Protein AF-A0A1M5H3R7-F1 (afdb_monomer_lite)

Secondary structure (DSSP, 8-state):
-EEEEEEEEEEEEETTEEEPBSS-EEEEEEEEEEE-SSSEEEEEEEEEEEE-BSS--PPTT-EEEEEEEEE-SS-TT-EEEEEEEEEEE--TTSPEEEEEEE-TT-S-HHHHHHHHHHT-

Radius of gyration: 14.6 Å; chains: 1; bounding box: 36×23×41 Å

Structure (mmCIF, N/CA/C/O backbone):
data_AF-A0A1M5H3R7-F1
#
_entry.id   AF-A0A1M5H3R7-F1
#
loop_
_atom_site.group_PDB
_atom_site.id
_atom_site.type_symbol
_atom_site.label_atom_id
_atom_site.label_alt_id
_atom_site.label_comp_id
_atom_site.label_asym_id
_atom_site.label_entity_id
_atom_site.label_seq_id
_atom_site.pdbx_PDB_ins_code
_atom_site.Cartn_x
_atom_site.Cartn_y
_atom_site.Cartn_z
_atom_site.occupancy
_atom_site.B_iso_or_equiv
_atom_site.auth_seq_id
_atom_site.auth_comp_id
_atom_site.auth_asym_id
_atom_site.auth_atom_id
_atom_site.pdbx_PDB_model_num
ATOM 1 N N . MET A 1 1 ? 17.736 6.658 -8.660 1.00 82.88 1 MET A N 1
ATOM 2 C CA . MET A 1 1 ? 16.468 7.411 -8.763 1.00 82.88 1 MET A CA 1
ATOM 3 C C . MET A 1 1 ? 15.746 7.315 -7.432 1.00 82.88 1 MET A C 1
ATOM 5 O O . MET A 1 1 ? 15.752 6.239 -6.847 1.00 82.88 1 MET A O 1
ATOM 9 N N . LYS A 1 2 ? 15.177 8.421 -6.947 1.00 88.75 2 LYS A N 1
ATOM 10 C CA . LYS A 1 2 ? 14.340 8.466 -5.744 1.00 88.75 2 LYS A CA 1
ATOM 11 C C . LYS A 1 2 ? 13.125 9.335 -6.053 1.00 88.75 2 LYS A C 1
ATOM 13 O O . LYS A 1 2 ? 13.311 10.421 -6.594 1.00 88.75 2 LYS A O 1
ATOM 18 N N . GLN A 1 3 ? 11.927 8.838 -5.780 1.00 91.00 3 GLN A N 1
ATOM 19 C CA . GLN A 1 3 ? 10.668 9.505 -6.101 1.00 91.00 3 GLN A CA 1
ATOM 20 C C . GLN A 1 3 ? 9.692 9.367 -4.942 1.00 91.00 3 GLN A C 1
ATOM 22 O O . GLN A 1 3 ? 9.623 8.307 -4.322 1.00 91.00 3 GLN A O 1
ATOM 27 N N . GLN A 1 4 ? 8.938 10.428 -4.683 1.00 93.56 4 GLN A N 1
ATOM 28 C CA . GLN A 1 4 ? 7.864 10.444 -3.698 1.00 93.56 4 GLN A CA 1
ATOM 29 C C . GLN A 1 4 ? 6.552 10.690 -4.427 1.00 93.56 4 GLN A C 1
ATOM 31 O O . GLN A 1 4 ? 6.462 11.616 -5.231 1.00 93.56 4 GLN A O 1
ATOM 36 N N . ILE A 1 5 ? 5.563 9.846 -4.164 1.00 93.81 5 ILE A N 1
ATOM 37 C CA . ILE A 1 5 ? 4.227 9.953 -4.744 1.00 93.81 5 ILE A CA 1
ATOM 38 C C . ILE A 1 5 ? 3.176 9.684 -3.673 1.00 93.81 5 ILE A C 1
ATOM 40 O O . ILE A 1 5 ? 3.459 9.074 -2.639 1.00 93.81 5 ILE A O 1
ATOM 44 N N . THR A 1 6 ? 1.949 10.095 -3.957 1.00 94.56 6 THR A N 1
ATOM 45 C CA . THR A 1 6 ? 0.777 9.738 -3.165 1.00 94.56 6 THR A CA 1
ATOM 46 C C . THR A 1 6 ? -0.126 8.796 -3.952 1.00 94.56 6 THR A C 1
ATOM 48 O O . THR A 1 6 ? -0.167 8.800 -5.184 1.00 94.56 6 THR A O 1
ATOM 51 N N . ALA A 1 7 ? -0.839 7.950 -3.224 1.00 96.31 7 ALA A N 1
ATOM 52 C CA . ALA A 1 7 ? -1.938 7.145 -3.735 1.00 96.31 7 ALA A CA 1
ATOM 53 C C . ALA A 1 7 ? -3.066 7.145 -2.699 1.00 96.31 7 ALA A C 1
ATOM 55 O O . ALA A 1 7 ? -2.897 7.659 -1.596 1.00 96.31 7 ALA A O 1
ATOM 56 N N . ILE A 1 8 ? -4.211 6.570 -3.053 1.00 96.81 8 ILE A N 1
ATOM 57 C CA . ILE A 1 8 ? -5.377 6.479 -2.173 1.00 96.81 8 ILE A CA 1
ATOM 58 C C . ILE A 1 8 ? -5.599 5.023 -1.791 1.00 96.81 8 ILE A C 1
ATOM 60 O O . ILE A 1 8 ? -5.770 4.187 -2.674 1.00 96.81 8 ILE A O 1
ATOM 64 N N . ILE A 1 9 ? -5.648 4.726 -0.498 1.00 96.94 9 ILE A N 1
ATOM 65 C CA . ILE A 1 9 ? -6.089 3.444 0.047 1.00 96.94 9 ILE A CA 1
ATOM 66 C C . ILE A 1 9 ? -7.616 3.402 -0.029 1.00 96.94 9 ILE A C 1
ATOM 68 O O . ILE A 1 9 ? -8.307 4.195 0.611 1.00 96.94 9 ILE A O 1
ATOM 72 N N . GLU A 1 10 ? -8.151 2.464 -0.809 1.00 94.38 10 GLU A N 1
ATOM 73 C CA . GLU A 1 10 ? -9.599 2.218 -0.889 1.00 94.38 10 GLU A CA 1
ATOM 74 C C . GLU A 1 10 ? -10.038 1.075 0.023 1.00 94.38 10 GLU A C 1
ATOM 76 O O . GLU A 1 10 ? -11.195 1.012 0.436 1.00 94.38 10 GLU A O 1
ATOM 81 N N . LYS A 1 11 ? -9.127 0.143 0.310 1.00 95.06 11 LYS A N 1
ATOM 82 C CA . LYS A 1 11 ? -9.418 -1.028 1.128 1.00 95.06 11 LYS A CA 1
ATOM 83 C C . LYS A 1 11 ? -8.162 -1.501 1.838 1.00 95.06 11 LYS A C 1
ATOM 85 O O . LYS A 1 11 ? -7.078 -1.533 1.260 1.00 95.06 11 LYS A O 1
ATOM 90 N N . VAL A 1 12 ? -8.340 -1.933 3.080 1.00 95.00 12 VAL A N 1
ATOM 91 C CA . VAL A 1 12 ? -7.304 -2.579 3.881 1.00 95.00 12 VAL A CA 1
ATOM 92 C C . VAL A 1 12 ? -7.808 -3.939 4.354 1.00 95.00 12 VAL A C 1
ATOM 94 O O . VAL A 1 12 ? -8.965 -4.097 4.748 1.00 95.00 12 VAL A O 1
ATOM 97 N N . THR A 1 13 ? -6.950 -4.949 4.285 1.00 94.88 13 THR A N 1
ATOM 98 C CA . THR A 1 13 ? -7.194 -6.274 4.858 1.00 94.88 13 THR A CA 1
ATOM 99 C C . THR A 1 13 ? -6.040 -6.628 5.779 1.00 94.88 13 THR A C 1
ATOM 101 O O . THR A 1 13 ? -4.894 -6.617 5.346 1.00 94.88 13 THR A O 1
ATOM 104 N N . ILE A 1 14 ? -6.346 -6.940 7.036 1.00 92.31 14 ILE A N 1
ATOM 105 C CA . ILE A 1 14 ? -5.377 -7.297 8.076 1.00 92.31 14 ILE A CA 1
ATOM 106 C C . ILE A 1 14 ? -5.727 -8.693 8.578 1.00 92.31 14 ILE A C 1
ATOM 108 O O . ILE A 1 14 ? -6.868 -8.948 8.956 1.00 92.31 14 ILE A O 1
ATOM 112 N N . ASP A 1 15 ? -4.775 -9.624 8.513 1.00 92.88 15 ASP A N 1
ATOM 113 C CA . ASP A 1 15 ? -4.945 -11.024 8.931 1.00 92.88 15 ASP A CA 1
ATOM 114 C C . ASP A 1 15 ? -6.217 -11.679 8.367 1.00 92.88 15 ASP A C 1
ATOM 116 O O . ASP A 1 15 ? -6.952 -12.387 9.055 1.00 92.88 15 ASP A O 1
ATOM 120 N N . LYS A 1 16 ? -6.471 -11.442 7.072 1.00 90.94 16 LYS A N 1
ATOM 121 C CA . LYS A 1 16 ? -7.655 -11.906 6.314 1.00 90.94 16 LYS A CA 1
ATOM 122 C C . LYS A 1 16 ? -8.974 -11.216 6.680 1.00 90.94 16 LYS A C 1
ATOM 124 O O . LYS A 1 16 ? -9.999 -11.534 6.080 1.00 90.94 16 LYS A O 1
ATOM 129 N N . THR A 1 17 ? -8.957 -10.253 7.594 1.00 90.81 17 THR A N 1
ATOM 130 C CA . THR A 1 17 ? -10.119 -9.432 7.939 1.00 90.81 17 THR A CA 1
ATOM 131 C C . THR A 1 17 ? -10.052 -8.121 7.172 1.00 90.81 17 THR A C 1
ATOM 133 O O . THR A 1 17 ? -9.140 -7.320 7.363 1.00 90.81 17 THR A O 1
ATOM 136 N N . THR A 1 18 ? -11.004 -7.894 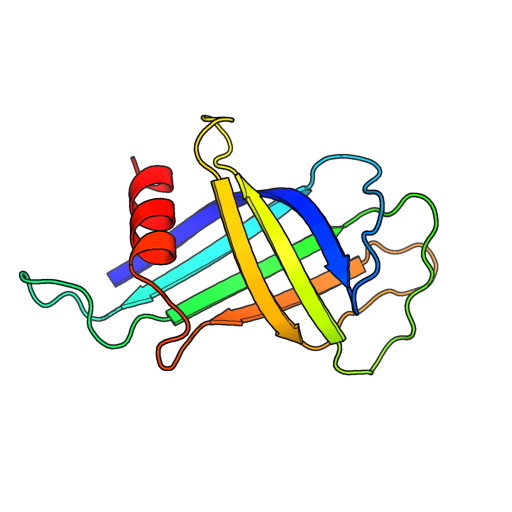6.271 1.00 92.50 18 THR A N 1
ATOM 137 C CA . THR A 1 18 ? -11.154 -6.583 5.630 1.00 92.50 18 THR A CA 1
ATOM 138 C C . THR A 1 18 ? -11.724 -5.600 6.645 1.00 92.50 18 THR A C 1
ATOM 140 O O . THR A 1 18 ? -12.778 -5.869 7.218 1.00 92.50 18 THR A O 1
ATOM 143 N N . LEU A 1 19 ? -11.041 -4.473 6.850 1.00 89.69 19 LEU A N 1
ATOM 144 C CA . LEU A 1 19 ? -11.535 -3.406 7.717 1.00 89.69 19 LEU A CA 1
ATOM 145 C C . LEU A 1 19 ? -12.230 -2.334 6.882 1.00 89.69 19 LEU A C 1
ATOM 147 O O . LEU A 1 19 ? -11.800 -2.005 5.775 1.00 89.69 19 LEU A O 1
ATOM 151 N N . GLU A 1 20 ? -13.311 -1.797 7.432 1.00 89.44 20 GLU A N 1
ATOM 152 C CA . GLU A 1 20 ? -14.056 -0.701 6.827 1.00 89.44 20 GLU A CA 1
ATOM 153 C C . GLU A 1 20 ? -13.415 0.637 7.211 1.00 89.44 20 GLU A C 1
ATOM 155 O O . GLU A 1 20 ? -13.260 0.956 8.396 1.00 89.44 20 GLU A O 1
ATOM 160 N N . LEU A 1 21 ? -13.021 1.399 6.191 1.00 90.25 21 LEU A N 1
ATOM 161 C CA . LEU A 1 21 ? -12.500 2.754 6.339 1.00 90.25 21 LEU A CA 1
ATOM 162 C C . LEU A 1 21 ? -13.670 3.732 6.460 1.00 90.25 21 LEU A C 1
ATOM 164 O O . LEU A 1 21 ? -14.653 3.601 5.733 1.00 90.25 21 LEU A O 1
ATOM 168 N N . VAL A 1 22 ? -13.551 4.732 7.336 1.00 91.25 22 VAL A N 1
ATOM 169 C CA . VAL A 1 22 ? -14.527 5.835 7.408 1.00 91.25 22 VAL A CA 1
ATOM 170 C C . VAL A 1 22 ? -14.543 6.615 6.093 1.00 91.25 22 VAL A C 1
ATOM 172 O O . VAL A 1 22 ? -15.603 6.960 5.575 1.00 91.25 22 VAL A O 1
ATOM 175 N N . GLU A 1 23 ? -13.359 6.852 5.538 1.00 91.38 23 GLU A N 1
ATOM 176 C CA . GLU A 1 23 ? -13.148 7.490 4.246 1.00 91.38 23 GLU A CA 1
ATOM 177 C C . GLU A 1 23 ? -11.880 6.930 3.580 1.00 91.38 23 GLU A C 1
ATOM 179 O O . GLU A 1 23 ? -11.023 6.368 4.270 1.00 91.38 23 GLU A O 1
ATOM 184 N N . PRO A 1 24 ? -11.742 7.042 2.245 1.00 92.50 24 PRO A N 1
ATOM 185 C CA . PRO A 1 24 ? -10.484 6.732 1.577 1.00 92.50 24 PRO A CA 1
ATOM 186 C C . PRO A 1 24 ? -9.346 7.575 2.159 1.00 92.50 24 PRO A C 1
ATOM 188 O O . PRO A 1 24 ? -9.528 8.765 2.402 1.00 92.50 24 PRO A O 1
ATOM 191 N N . ALA A 1 25 ? -8.178 6.968 2.341 1.00 94.88 25 ALA A N 1
ATOM 192 C CA . ALA A 1 25 ? -7.043 7.615 2.994 1.00 94.88 25 ALA A CA 1
ATOM 193 C C . ALA A 1 25 ? -5.848 7.736 2.052 1.00 94.88 25 ALA A C 1
ATOM 195 O O . ALA A 1 25 ? -5.634 6.871 1.203 1.00 94.88 25 ALA A O 1
ATOM 196 N N . ASP A 1 26 ? -5.041 8.774 2.229 1.00 96.06 26 ASP A N 1
ATOM 197 C CA . ASP A 1 26 ? -3.794 8.914 1.488 1.00 96.06 26 ASP A CA 1
ATOM 198 C C . ASP A 1 26 ? -2.738 7.920 1.994 1.00 96.06 26 ASP A C 1
ATOM 200 O O . ASP A 1 26 ? -2.629 7.621 3.186 1.00 96.06 26 ASP A O 1
ATOM 204 N N . ILE A 1 27 ? -1.910 7.439 1.072 1.00 97.12 27 ILE A N 1
ATOM 205 C CA . ILE A 1 27 ? -0.675 6.716 1.369 1.00 97.12 27 ILE A CA 1
ATOM 206 C C . ILE A 1 27 ? 0.496 7.439 0.719 1.00 97.12 27 ILE A C 1
ATOM 208 O O . ILE A 1 27 ? 0.493 7.712 -0.485 1.00 97.12 27 ILE A O 1
ATOM 212 N N . ALA A 1 28 ? 1.516 7.728 1.522 1.00 97.00 28 ALA A N 1
ATOM 213 C CA . ALA A 1 28 ? 2.783 8.241 1.035 1.00 97.00 28 ALA A CA 1
ATOM 214 C C . ALA A 1 28 ? 3.651 7.064 0.588 1.00 97.00 28 ALA A C 1
ATOM 216 O O . ALA A 1 28 ? 3.892 6.136 1.362 1.00 97.00 28 ALA A O 1
ATOM 217 N N . LEU A 1 29 ? 4.124 7.110 -0.654 1.00 96.81 29 LEU A N 1
ATOM 218 C CA . LEU A 1 29 ? 4.986 6.097 -1.250 1.00 96.81 29 LEU A CA 1
ATOM 219 C C . LEU A 1 29 ? 6.329 6.730 -1.620 1.00 96.81 29 LEU A C 1
ATOM 221 O O . LEU A 1 29 ? 6.386 7.766 -2.282 1.00 96.81 29 LEU A O 1
ATOM 225 N N . GLU A 1 30 ? 7.417 6.071 -1.251 1.00 97.00 30 GLU A N 1
ATOM 226 C CA . GLU A 1 30 ? 8.775 6.434 -1.624 1.00 97.00 30 GLU A CA 1
ATOM 227 C C . GLU A 1 30 ? 9.412 5.284 -2.408 1.00 97.00 30 GLU A C 1
ATOM 229 O O . GLU A 1 30 ? 9.714 4.219 -1.872 1.00 97.00 30 GLU A O 1
ATOM 234 N N . PHE A 1 31 ? 9.620 5.502 -3.705 1.00 95.00 31 PHE A N 1
ATOM 235 C CA . PHE A 1 31 ? 10.265 4.537 -4.585 1.00 95.00 31 PHE A CA 1
ATOM 236 C C . PHE A 1 31 ? 11.730 4.908 -4.799 1.00 95.00 31 PHE A C 1
ATOM 238 O O . PHE A 1 31 ? 12.055 6.044 -5.164 1.00 95.00 31 PHE A O 1
ATOM 245 N N . SER A 1 32 ? 12.623 3.936 -4.639 1.00 94.25 32 SER A N 1
ATOM 246 C CA . SER A 1 32 ? 14.038 4.091 -4.960 1.00 94.25 32 SER A CA 1
ATOM 247 C C . SER A 1 32 ? 14.572 2.890 -5.729 1.00 94.25 32 SER A C 1
ATOM 249 O O . SER A 1 32 ? 14.174 1.753 -5.499 1.00 94.25 32 SER A O 1
ATOM 251 N N . ALA A 1 33 ? 15.447 3.156 -6.696 1.00 92.94 33 ALA A N 1
ATOM 252 C CA . ALA A 1 33 ? 16.092 2.128 -7.506 1.00 92.94 33 ALA A CA 1
ATOM 253 C C . ALA A 1 33 ? 17.342 2.679 -8.203 1.00 92.94 33 ALA A C 1
ATOM 255 O O . ALA A 1 33 ? 17.497 3.897 -8.383 1.00 92.94 33 ALA A O 1
ATOM 256 N N . ILE A 1 34 ? 18.207 1.778 -8.665 1.00 88.50 34 ILE A N 1
ATOM 257 C CA . ILE A 1 34 ? 19.301 2.091 -9.586 1.00 88.50 34 ILE A CA 1
ATOM 258 C C . ILE A 1 34 ? 18.752 1.993 -11.012 1.00 88.50 34 ILE A C 1
ATOM 260 O O . ILE A 1 34 ? 18.361 0.918 -11.463 1.00 88.50 34 ILE A O 1
ATOM 264 N N . ASP A 1 35 ? 18.712 3.119 -11.720 1.00 84.62 35 ASP A N 1
ATOM 265 C CA . ASP A 1 35 ? 18.350 3.140 -13.137 1.00 84.62 35 ASP A CA 1
ATOM 266 C C . ASP A 1 35 ? 19.563 2.711 -13.969 1.00 84.62 35 ASP A C 1
ATOM 268 O O . ASP A 1 35 ? 20.655 3.264 -13.827 1.00 84.62 35 ASP A O 1
ATOM 272 N N . THR A 1 36 ? 19.375 1.694 -14.803 1.00 85.38 36 THR A N 1
ATOM 273 C CA . THR A 1 36 ? 20.426 1.126 -15.658 1.00 85.38 36 THR A CA 1
ATOM 274 C C . THR A 1 36 ? 20.232 1.454 -17.141 1.00 85.38 36 THR A C 1
ATOM 276 O O . THR A 1 36 ? 20.992 0.967 -17.974 1.00 85.38 36 THR A O 1
ATOM 279 N N . GLY A 1 37 ? 19.205 2.233 -17.504 1.00 75.69 37 GLY A N 1
ATOM 280 C CA . GLY A 1 37 ? 18.833 2.524 -18.895 1.00 75.69 37 GLY A CA 1
ATOM 281 C C . GLY A 1 37 ? 18.103 1.380 -19.617 1.00 75.69 37 GLY A C 1
ATOM 282 O O . GLY A 1 37 ? 17.443 1.623 -20.623 1.00 75.69 37 GLY A O 1
ATOM 283 N N . GLY A 1 38 ? 18.166 0.148 -19.094 1.00 76.94 38 GLY A N 1
ATOM 284 C CA . GLY A 1 38 ? 17.385 -1.014 -19.547 1.00 76.94 38 GLY A CA 1
ATOM 285 C C . GLY A 1 38 ? 16.339 -1.503 -18.536 1.00 76.94 38 GLY A C 1
ATOM 286 O O . GLY A 1 38 ? 15.658 -2.494 -18.789 1.00 76.94 38 GLY A O 1
ATOM 287 N N . GLY A 1 39 ? 16.221 -0.832 -17.385 1.00 81.38 39 GLY A N 1
ATOM 288 C CA . GLY A 1 39 ? 15.324 -1.196 -16.291 1.00 81.38 39 GLY A CA 1
ATOM 289 C C . GLY A 1 39 ? 15.825 -0.713 -14.928 1.00 81.38 39 GLY A C 1
ATOM 290 O O . GLY A 1 39 ? 16.838 -0.013 -14.826 1.00 81.38 39 GLY A O 1
ATOM 291 N N . PHE A 1 40 ? 15.117 -1.126 -13.877 1.00 84.50 40 PHE A N 1
ATOM 292 C CA . PHE A 1 40 ? 15.444 -0.810 -12.488 1.00 84.50 40 PHE A CA 1
ATOM 293 C C . PHE A 1 40 ? 16.152 -1.983 -11.817 1.00 84.50 40 PHE A C 1
ATOM 295 O O . PHE A 1 40 ? 15.663 -3.113 -11.848 1.00 84.50 40 PHE A O 1
ATOM 302 N N . ARG A 1 41 ? 17.287 -1.701 -11.181 1.00 88.69 41 ARG A N 1
ATOM 303 C CA . ARG A 1 41 ? 18.008 -2.643 -10.328 1.00 88.69 41 ARG A CA 1
ATOM 304 C C . ARG A 1 41 ? 17.810 -2.261 -8.862 1.00 88.69 41 ARG A C 1
ATOM 306 O O . ARG A 1 41 ? 17.762 -1.076 -8.535 1.00 88.69 41 ARG A O 1
ATOM 313 N N . ASP A 1 42 ? 17.691 -3.281 -8.017 1.00 89.94 42 ASP A N 1
ATOM 314 C CA . ASP A 1 42 ? 17.501 -3.170 -6.568 1.00 89.94 42 ASP A CA 1
ATOM 315 C C . ASP A 1 42 ? 16.336 -2.230 -6.178 1.00 89.94 42 ASP A C 1
ATOM 317 O O . ASP A 1 42 ? 16.536 -1.276 -5.424 1.00 89.94 42 ASP A O 1
ATOM 321 N N . PRO A 1 43 ? 15.117 -2.439 -6.728 1.00 93.88 43 PRO A N 1
ATOM 322 C CA . PRO A 1 43 ? 13.982 -1.576 -6.436 1.00 93.88 43 PRO A CA 1
ATOM 323 C C . PRO A 1 43 ? 13.478 -1.765 -5.001 1.00 93.88 43 PRO A C 1
ATOM 325 O O . PRO A 1 43 ? 13.258 -2.889 -4.541 1.00 93.88 43 PRO A O 1
ATOM 328 N N . ILE A 1 44 ? 13.235 -0.643 -4.329 1.00 95.69 44 ILE A N 1
ATOM 329 C CA . ILE A 1 44 ? 12.669 -0.554 -2.985 1.00 95.69 44 ILE A CA 1
ATOM 330 C C . ILE A 1 44 ? 11.462 0.383 -3.035 1.00 95.69 44 ILE A C 1
ATOM 332 O O . ILE A 1 44 ? 11.512 1.446 -3.659 1.00 95.69 44 ILE A O 1
ATOM 336 N N . LEU A 1 45 ? 10.385 -0.014 -2.362 1.00 96.75 45 LEU A N 1
ATOM 337 C CA . LEU A 1 45 ? 9.215 0.821 -2.123 1.00 96.75 45 LEU A CA 1
ATOM 338 C C . LEU A 1 45 ? 8.972 0.909 -0.617 1.00 96.75 45 LEU A C 1
ATOM 340 O O . LEU A 1 45 ? 8.552 -0.070 -0.005 1.00 96.75 45 LEU A O 1
ATOM 344 N N . ASP A 1 46 ? 9.231 2.074 -0.044 1.00 96.81 46 ASP A N 1
ATOM 345 C CA . ASP A 1 46 ? 8.869 2.428 1.325 1.00 96.81 46 ASP A CA 1
ATOM 346 C C . ASP A 1 46 ? 7.512 3.134 1.324 1.00 96.81 46 ASP A C 1
ATOM 348 O O . ASP A 1 46 ? 7.180 3.842 0.372 1.00 96.81 46 ASP A O 1
ATOM 352 N N . PHE A 1 47 ? 6.705 2.944 2.364 1.00 96.75 47 PHE A N 1
ATOM 353 C CA . PHE A 1 47 ? 5.406 3.603 2.450 1.00 96.75 47 PHE A CA 1
ATOM 354 C C . PHE A 1 47 ? 4.899 3.769 3.877 1.00 96.75 47 PHE A C 1
ATOM 356 O O . PHE A 1 47 ? 5.224 2.985 4.771 1.00 96.75 47 PHE A O 1
ATOM 363 N N . ALA A 1 48 ? 4.080 4.799 4.069 1.00 96.31 48 ALA A N 1
ATOM 364 C CA . ALA A 1 48 ? 3.453 5.126 5.341 1.00 96.31 48 ALA A CA 1
ATOM 365 C C . ALA A 1 48 ? 2.035 5.660 5.126 1.00 96.31 48 ALA A C 1
ATOM 367 O O . ALA A 1 48 ? 1.759 6.328 4.125 1.00 96.31 48 ALA A O 1
ATOM 368 N N . TYR A 1 49 ? 1.145 5.353 6.064 1.00 95.88 49 TYR A N 1
ATOM 369 C CA . TYR A 1 49 ? -0.262 5.735 5.996 1.00 95.88 49 TYR A CA 1
ATOM 370 C C . TYR A 1 49 ? -0.901 5.800 7.385 1.00 95.88 49 TYR A C 1
ATOM 372 O O . TYR A 1 49 ? -0.418 5.178 8.336 1.00 95.88 49 TYR A O 1
ATOM 380 N N . GLU A 1 50 ? -2.027 6.506 7.462 1.00 94.62 50 GLU A N 1
ATOM 381 C CA . GLU A 1 50 ? -2.899 6.592 8.633 1.00 94.62 50 GLU A CA 1
ATOM 382 C C . GLU A 1 50 ? -4.347 6.335 8.201 1.00 94.62 50 GLU A C 1
ATOM 384 O O . GLU A 1 50 ? -4.801 6.870 7.192 1.00 94.62 50 GLU A O 1
ATOM 389 N N . LEU A 1 51 ? -5.071 5.491 8.940 1.00 92.81 51 LEU A N 1
ATOM 390 C CA . LEU A 1 51 ? -6.433 5.069 8.613 1.00 92.81 51 LEU A CA 1
ATOM 391 C C . LEU A 1 51 ? -7.386 5.373 9.762 1.00 92.81 51 LEU A C 1
ATOM 393 O O . LEU A 1 51 ? -7.142 4.994 10.909 1.00 92.81 51 LEU A O 1
ATOM 397 N N . VAL A 1 52 ? -8.529 5.965 9.432 1.00 90.50 52 VAL A N 1
ATOM 398 C CA . VAL A 1 52 ? -9.660 6.082 10.354 1.00 90.50 52 VAL A CA 1
ATOM 399 C C . VAL A 1 52 ? -10.628 4.937 10.065 1.00 90.50 52 VAL A C 1
ATOM 401 O O . VAL A 1 52 ? -11.146 4.811 8.955 1.00 90.50 52 VAL A O 1
ATOM 404 N N . LEU A 1 53 ? -10.847 4.073 11.054 1.00 87.19 53 LEU A N 1
ATOM 405 C CA . LEU A 1 53 ? -11.617 2.833 10.911 1.00 87.19 53 LEU A CA 1
ATOM 406 C C . LEU A 1 53 ? -12.990 2.963 11.568 1.00 87.19 53 LEU A C 1
ATOM 408 O O . LEU A 1 53 ? -13.107 3.574 12.628 1.00 87.19 53 LEU A O 1
ATOM 412 N N . VAL A 1 54 ? -14.019 2.350 10.973 1.00 82.00 54 VAL A N 1
ATOM 413 C CA . VAL A 1 54 ? -15.404 2.458 11.472 1.00 82.00 54 VAL A CA 1
ATOM 414 C C . VAL A 1 54 ? -15.584 1.768 12.829 1.00 82.00 54 VAL A C 1
ATOM 416 O O . VAL A 1 54 ? -16.297 2.299 13.669 1.00 82.00 54 VAL A O 1
ATOM 419 N N . ASN A 1 55 ? -14.951 0.609 13.067 1.00 66.81 55 ASN A N 1
ATOM 420 C CA . ASN A 1 55 ? -15.105 -0.179 14.304 1.00 66.81 55 ASN A CA 1
ATOM 421 C C . ASN A 1 55 ? -13.950 -1.180 14.515 1.00 66.81 55 ASN A C 1
ATOM 423 O O . ASN A 1 55 ? -14.158 -2.393 14.461 1.00 66.81 55 ASN A O 1
ATOM 427 N N . ALA A 1 56 ? -12.722 -0.714 14.742 1.00 63.34 56 ALA A N 1
ATOM 428 C CA . ALA A 1 56 ? -11.612 -1.623 15.028 1.00 63.34 56 ALA A CA 1
ATOM 429 C C . ALA A 1 56 ? -10.711 -1.095 16.143 1.00 63.34 56 ALA A C 1
ATOM 431 O O . ALA A 1 56 ? -10.155 -0.003 16.045 1.00 63.34 56 ALA A O 1
ATOM 432 N N . THR A 1 57 ? -10.551 -1.916 17.177 1.00 64.00 57 THR A N 1
ATOM 433 C CA . THR A 1 57 ? -9.423 -1.882 18.106 1.00 64.00 57 THR A CA 1
ATOM 434 C C . THR A 1 57 ? -8.475 -2.997 17.685 1.00 64.00 57 THR A C 1
ATOM 436 O O . THR A 1 57 ? -8.786 -4.176 17.855 1.00 64.00 57 THR A O 1
ATOM 439 N N . MET A 1 58 ? -7.344 -2.640 17.084 1.00 68.00 58 MET A N 1
ATOM 440 C CA . MET A 1 58 ? -6.265 -3.590 16.827 1.00 68.00 58 MET A CA 1
ATOM 441 C C . MET A 1 58 ? -5.371 -3.692 18.062 1.00 68.00 58 MET A C 1
ATOM 443 O O . MET A 1 58 ? -5.138 -2.709 18.763 1.00 68.00 58 MET A O 1
ATOM 447 N N . THR A 1 59 ? -4.878 -4.894 18.345 1.00 59.53 59 THR A N 1
ATOM 448 C CA . THR A 1 59 ? -3.846 -5.090 19.364 1.00 59.53 59 THR A CA 1
ATOM 449 C C . THR A 1 59 ? -2.540 -4.498 18.863 1.00 59.53 59 THR A C 1
ATOM 451 O O . THR A 1 59 ? -2.018 -4.920 17.833 1.00 59.53 59 THR A O 1
ATOM 454 N N . GLU A 1 60 ? -2.024 -3.514 19.592 1.00 65.50 60 GLU A N 1
ATOM 455 C CA . GLU A 1 60 ? -0.703 -2.952 19.343 1.00 65.50 60 GLU A CA 1
ATOM 456 C C . GLU A 1 60 ? 0.367 -4.056 19.503 1.00 65.50 60 GLU A C 1
ATOM 458 O O . GLU A 1 60 ? 0.210 -4.980 20.301 1.00 65.50 60 GLU A O 1
ATOM 463 N N . GLU A 1 61 ? 1.469 -3.943 18.755 1.00 67.56 61 GLU A N 1
ATOM 464 C CA . GLU A 1 61 ? 2.731 -4.685 18.965 1.00 67.56 61 GLU A CA 1
ATOM 465 C C . GLU A 1 61 ? 2.880 -6.095 18.359 1.00 67.56 61 GLU A C 1
ATOM 467 O O . GLU A 1 61 ? 3.950 -6.695 18.493 1.00 67.56 61 GLU A O 1
ATOM 472 N N . THR A 1 62 ? 1.906 -6.614 17.606 1.00 82.88 62 THR A N 1
ATOM 473 C CA . THR A 1 62 ? 2.103 -7.844 16.813 1.00 82.88 62 THR A CA 1
ATOM 474 C C . THR A 1 62 ? 2.418 -7.561 15.345 1.00 82.88 62 THR A C 1
ATOM 476 O O . THR A 1 62 ? 2.034 -6.537 14.784 1.00 82.88 62 THR A O 1
ATOM 479 N N . THR A 1 63 ? 3.162 -8.471 14.708 1.00 89.81 63 THR A N 1
ATOM 480 C CA . THR A 1 63 ? 3.321 -8.451 13.247 1.00 89.81 63 THR A CA 1
ATOM 481 C C . THR A 1 63 ? 2.052 -9.007 12.616 1.00 89.81 63 THR A C 1
ATOM 483 O O . THR A 1 63 ? 1.644 -10.117 12.951 1.00 89.81 63 THR A O 1
ATOM 486 N N . HIS A 1 64 ? 1.464 -8.249 11.700 1.00 91.19 64 HIS A N 1
ATOM 487 C CA . HIS A 1 64 ? 0.267 -8.616 10.956 1.00 91.19 64 HIS A CA 1
ATOM 488 C C . HIS A 1 64 ? 0.588 -8.798 9.479 1.00 91.19 64 HIS A C 1
ATOM 490 O O . HIS A 1 64 ? 1.514 -8.167 8.963 1.00 91.19 64 HIS A O 1
ATOM 496 N N . HIS A 1 65 ? -0.214 -9.607 8.791 1.00 94.88 65 HIS A N 1
ATOM 497 C CA . HIS A 1 65 ? -0.220 -9.629 7.335 1.00 94.88 65 HIS A CA 1
ATOM 498 C C . HIS A 1 65 ? -1.204 -8.580 6.817 1.00 94.88 65 HIS A C 1
ATOM 500 O O . HIS A 1 65 ? -2.415 -8.708 7.027 1.00 94.88 65 HIS A O 1
ATOM 506 N N . ILE A 1 66 ? -0.697 -7.551 6.140 1.00 95.19 66 ILE A N 1
ATOM 507 C CA . ILE A 1 66 ? -1.490 -6.423 5.652 1.00 95.19 66 ILE A CA 1
ATOM 508 C C . ILE A 1 66 ? -1.526 -6.428 4.128 1.00 95.19 66 ILE A C 1
ATOM 510 O O . ILE A 1 66 ? -0.492 -6.508 3.465 1.00 95.19 66 ILE A O 1
ATOM 514 N N . VAL A 1 67 ? -2.727 -6.274 3.577 1.00 96.88 67 VAL A N 1
ATOM 515 C CA . VAL A 1 67 ? -2.969 -6.036 2.155 1.00 96.88 67 VAL A CA 1
ATOM 516 C C . VAL A 1 67 ? -3.675 -4.695 1.997 1.00 96.88 67 VAL A C 1
ATOM 518 O O . VAL A 1 67 ? -4.743 -4.486 2.576 1.00 96.88 67 VAL A O 1
ATOM 521 N N . LEU A 1 68 ? -3.082 -3.797 1.217 1.00 97.06 68 LEU A N 1
ATOM 522 C CA . LEU A 1 68 ? -3.641 -2.490 0.884 1.00 97.06 68 LEU A CA 1
ATOM 523 C C . LEU A 1 68 ? -4.016 -2.485 -0.592 1.00 97.06 68 LEU A C 1
ATOM 525 O O . LEU A 1 68 ? -3.148 -2.678 -1.444 1.00 97.06 68 LEU A O 1
ATOM 529 N N . ASP A 1 69 ? -5.285 -2.224 -0.886 1.00 96.69 69 ASP A N 1
ATOM 530 C CA . ASP A 1 69 ? -5.715 -1.916 -2.244 1.00 96.69 69 ASP A CA 1
ATOM 531 C C . ASP A 1 69 ? -5.659 -0.405 -2.416 1.00 96.69 69 ASP A C 1
ATOM 533 O O . ASP A 1 69 ? -6.433 0.346 -1.810 1.00 96.69 69 ASP A O 1
ATOM 537 N N . ILE A 1 70 ? -4.705 0.027 -3.232 1.00 96.81 70 ILE A N 1
ATOM 538 C CA . ILE A 1 70 ? -4.428 1.429 -3.495 1.00 96.81 70 ILE A CA 1
ATOM 539 C C . ILE A 1 70 ? -4.787 1.783 -4.932 1.00 96.81 70 ILE A C 1
ATOM 541 O O . ILE A 1 70 ? -4.736 0.947 -5.838 1.00 96.81 70 ILE A O 1
ATOM 545 N N . ARG A 1 71 ? -5.123 3.046 -5.159 1.00 95.81 71 ARG A N 1
ATOM 546 C CA . ARG A 1 71 ? -5.350 3.601 -6.490 1.00 95.81 71 ARG A CA 1
ATOM 547 C C . ARG A 1 71 ? -4.615 4.911 -6.684 1.00 95.81 71 ARG A C 1
ATOM 549 O O . ARG A 1 71 ? -4.278 5.597 -5.723 1.00 95.81 71 ARG A O 1
ATOM 556 N N . GLU A 1 72 ? -4.430 5.281 -7.937 1.00 93.88 72 GLU A N 1
ATOM 557 C CA . GLU A 1 72 ? -3.953 6.610 -8.294 1.00 93.88 72 GLU A CA 1
ATOM 558 C C . GLU A 1 72 ? -4.955 7.691 -7.827 1.00 93.88 72 GLU A C 1
ATOM 560 O O . GLU A 1 72 ? -6.176 7.456 -7.875 1.00 93.88 72 GLU A O 1
ATOM 565 N N . PRO A 1 73 ? -4.485 8.862 -7.349 1.00 88.81 73 PRO A N 1
ATOM 566 C CA . PRO A 1 73 ? -5.370 9.933 -6.892 1.00 88.81 73 PRO A CA 1
ATOM 567 C C . PRO A 1 73 ? -6.348 10.396 -7.978 1.00 88.81 73 PRO A C 1
ATOM 569 O O . PRO A 1 73 ? -7.554 10.476 -7.712 1.00 88.81 73 PRO A O 1
ATOM 572 N N . ASP A 1 74 ? -5.844 10.577 -9.203 1.00 86.75 74 ASP A N 1
ATOM 573 C CA . ASP A 1 74 ? -6.574 11.170 -10.329 1.00 86.75 74 ASP A CA 1
ATOM 574 C C . ASP A 1 74 ? -7.210 10.140 -11.286 1.00 86.75 74 ASP A C 1
ATOM 576 O O . ASP A 1 74 ? -8.179 10.458 -11.981 1.00 86.75 74 ASP A O 1
ATOM 580 N N . ASP A 1 75 ? -6.744 8.882 -11.294 1.00 84.69 75 ASP A N 1
ATOM 581 C CA . ASP A 1 75 ? -7.313 7.795 -12.109 1.00 84.69 75 ASP A CA 1
ATOM 582 C C . ASP A 1 75 ? -7.850 6.638 -11.251 1.00 84.69 75 ASP A C 1
ATOM 584 O O . ASP A 1 75 ? -7.126 5.758 -10.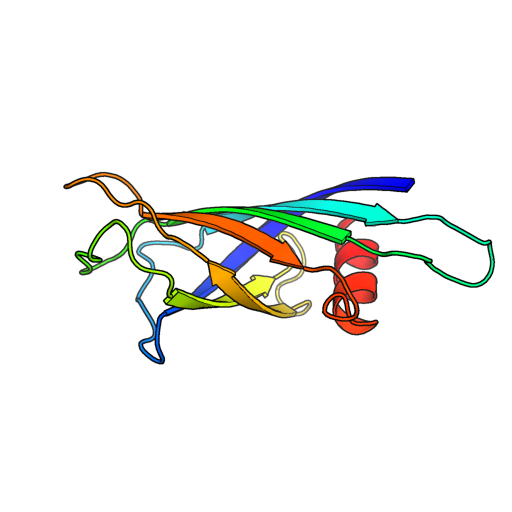784 1.00 84.69 75 ASP A O 1
ATOM 588 N N . ARG A 1 76 ? -9.182 6.558 -11.134 1.00 79.88 76 ARG A N 1
ATOM 589 C CA . ARG A 1 76 ? -9.870 5.482 -10.393 1.00 79.88 76 ARG A CA 1
ATOM 590 C C . ARG A 1 76 ? -9.689 4.080 -10.988 1.00 79.88 76 ARG A C 1
ATOM 592 O O . ARG A 1 76 ? -10.047 3.098 -10.327 1.00 79.88 76 ARG A O 1
ATOM 599 N N . LYS A 1 77 ? -9.201 3.969 -12.228 1.00 85.94 77 LYS A N 1
ATOM 600 C CA . LYS A 1 77 ? -8.976 2.689 -12.916 1.00 85.94 77 LYS A CA 1
ATOM 601 C C . LYS A 1 77 ? -7.589 2.120 -12.651 1.00 85.94 77 LYS A C 1
ATOM 603 O O . LYS A 1 77 ? -7.420 0.908 -12.770 1.00 85.94 77 LYS A O 1
ATOM 608 N N . ASN A 1 78 ? -6.610 2.959 -12.316 1.00 90.50 78 ASN A N 1
ATOM 609 C CA . ASN A 1 78 ? -5.259 2.504 -12.028 1.00 90.50 78 ASN A CA 1
ATOM 610 C C . ASN A 1 78 ? -5.170 2.089 -10.556 1.00 90.50 78 ASN A C 1
ATOM 612 O O . ASN A 1 78 ? -5.218 2.928 -9.659 1.00 90.50 78 ASN A O 1
ATOM 616 N N . ARG A 1 79 ? -5.093 0.779 -10.318 1.00 95.19 79 ARG A N 1
ATOM 617 C CA . ARG A 1 79 ? -5.142 0.167 -8.987 1.00 95.19 79 ARG A CA 1
ATOM 618 C C . ARG A 1 79 ? -3.986 -0.801 -8.805 1.00 95.19 79 ARG A C 1
ATOM 620 O O . ARG A 1 79 ? -3.507 -1.371 -9.782 1.00 95.19 79 ARG A O 1
ATOM 627 N N . LEU A 1 80 ? -3.581 -0.994 -7.561 1.00 96.12 80 LEU A N 1
ATOM 628 C CA . LEU A 1 80 ? -2.539 -1.925 -7.164 1.00 96.12 80 LEU A CA 1
ATOM 629 C C . LEU A 1 80 ? -2.885 -2.496 -5.789 1.00 96.12 80 LEU A C 1
ATOM 631 O O . LEU A 1 80 ? -3.278 -1.753 -4.896 1.00 96.12 80 LEU A O 1
ATOM 635 N N . SER A 1 81 ? -2.686 -3.797 -5.608 1.00 96.56 81 SER A N 1
ATOM 636 C CA . SER A 1 81 ? -2.723 -4.424 -4.286 1.00 96.56 81 SER A CA 1
ATOM 637 C C . SER A 1 81 ? -1.294 -4.649 -3.805 1.00 96.56 81 SER A C 1
ATOM 639 O O . SER A 1 81 ? -0.522 -5.350 -4.461 1.00 96.56 81 SER A O 1
ATOM 641 N N . ILE A 1 82 ? -0.932 -4.065 -2.664 1.00 95.69 82 ILE A N 1
ATOM 642 C CA . ILE A 1 82 ? 0.363 -4.293 -2.012 1.00 95.69 82 ILE A CA 1
ATOM 643 C C . ILE A 1 82 ? 0.164 -5.127 -0.753 1.00 95.69 82 ILE A C 1
ATOM 645 O O . ILE A 1 82 ? -0.683 -4.816 0.078 1.00 95.69 82 ILE A O 1
ATOM 649 N N . ALA A 1 83 ? 0.950 -6.194 -0.618 1.00 95.62 83 ALA A N 1
ATOM 650 C CA . ALA A 1 83 ? 0.923 -7.081 0.537 1.00 95.62 83 ALA A CA 1
A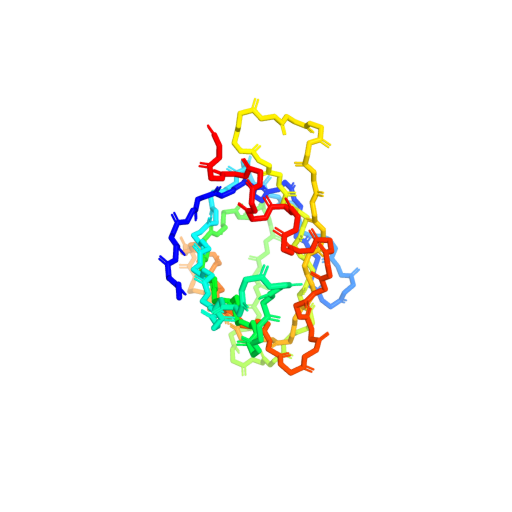TOM 651 C C . ALA A 1 83 ? 2.272 -7.052 1.258 1.00 95.62 83 ALA A C 1
ATOM 653 O O . ALA A 1 83 ? 3.324 -7.164 0.622 1.00 95.62 83 ALA A O 1
ATOM 654 N N . TYR A 1 84 ? 2.247 -6.912 2.579 1.00 95.19 84 TYR A N 1
ATOM 655 C CA . TYR A 1 84 ? 3.445 -6.898 3.407 1.00 95.19 84 TYR A CA 1
ATOM 656 C C . TYR A 1 84 ? 3.144 -7.374 4.827 1.00 95.19 84 TYR A C 1
ATOM 658 O O . TYR A 1 84 ? 2.010 -7.303 5.293 1.00 95.19 84 TYR A O 1
ATOM 666 N N . ASP A 1 85 ? 4.184 -7.834 5.514 1.00 94.19 85 ASP A N 1
ATOM 667 C CA . ASP A 1 85 ? 4.113 -8.147 6.936 1.00 94.19 85 ASP A CA 1
ATOM 668 C C . ASP A 1 85 ? 4.702 -6.969 7.714 1.00 94.19 85 ASP A C 1
ATOM 670 O O . ASP A 1 85 ? 5.802 -6.502 7.401 1.00 94.19 85 ASP A O 1
ATOM 674 N N . GLY A 1 86 ? 3.967 -6.451 8.696 1.00 91.00 86 GLY A N 1
ATOM 675 C CA . GLY A 1 86 ? 4.364 -5.244 9.414 1.00 91.00 86 GLY A CA 1
ATOM 676 C C . GLY A 1 86 ? 3.655 -5.066 10.748 1.00 91.00 86 GLY A C 1
ATOM 677 O O . GLY A 1 86 ? 2.690 -5.758 11.059 1.00 91.00 86 GLY A O 1
ATOM 678 N N . ILE A 1 87 ? 4.164 -4.134 11.548 1.00 89.94 87 ILE A N 1
ATOM 679 C CA . ILE A 1 87 ? 3.571 -3.770 12.837 1.00 89.94 87 ILE A CA 1
ATOM 680 C C . ILE A 1 87 ? 2.687 -2.547 12.621 1.00 89.94 87 ILE A C 1
ATOM 682 O O . ILE A 1 87 ? 3.109 -1.569 11.998 1.00 89.94 87 ILE A O 1
ATOM 686 N N . LEU A 1 88 ? 1.475 -2.606 13.162 1.00 89.12 88 LEU A N 1
ATOM 687 C CA . LEU A 1 88 ? 0.530 -1.499 13.161 1.00 89.12 88 LEU A CA 1
ATOM 688 C C . LEU A 1 88 ? 0.526 -0.824 14.532 1.00 89.12 88 LEU A C 1
ATOM 690 O O . LEU A 1 88 ? 0.739 -1.471 15.559 1.00 89.12 88 LEU A O 1
ATOM 694 N N . LYS A 1 89 ? 0.303 0.489 14.545 1.00 87.38 89 LYS A N 1
ATOM 695 C CA . LYS A 1 89 ? 0.191 1.288 15.770 1.00 87.38 89 LYS A CA 1
ATOM 696 C C . LYS A 1 89 ? -1.196 1.907 15.818 1.00 87.38 89 LYS A C 1
ATOM 698 O O . LYS A 1 89 ? -1.593 2.552 14.852 1.00 87.38 89 LYS A O 1
ATOM 703 N N . GLN A 1 90 ? -1.921 1.720 16.915 1.00 82.50 90 GLN A N 1
ATOM 704 C CA . GLN A 1 90 ? -3.242 2.315 17.091 1.00 82.50 90 GLN A CA 1
ATOM 705 C C . GLN A 1 90 ? -3.501 2.579 18.568 1.00 82.50 90 GLN A C 1
ATOM 707 O O . GLN A 1 90 ? -3.973 1.701 19.294 1.00 82.50 90 GLN A O 1
ATOM 712 N N . LYS A 1 91 ? -3.267 3.819 18.999 1.00 75.94 91 LYS A N 1
ATOM 713 C CA . LYS A 1 91 ? -3.674 4.222 20.342 1.00 75.94 91 LYS A CA 1
ATOM 714 C C . LYS A 1 91 ? -5.182 4.425 20.382 1.00 75.94 91 LYS A C 1
ATOM 716 O O . LYS A 1 91 ? -5.817 4.743 19.378 1.00 75.94 91 LYS A O 1
ATOM 721 N N . SER A 1 92 ? -5.767 4.274 21.567 1.00 74.44 92 SER A N 1
ATOM 722 C CA . SER A 1 92 ? -7.205 4.469 21.772 1.00 74.44 92 SER A CA 1
ATOM 723 C C . SER A 1 92 ? -7.668 5.841 21.264 1.00 74.44 92 SER A C 1
ATOM 725 O O . SER A 1 92 ? -7.297 6.867 21.829 1.00 74.44 92 SER A O 1
ATOM 727 N N . GLY A 1 93 ? -8.522 5.846 20.238 1.00 72.88 93 GLY A N 1
ATOM 728 C CA . GLY A 1 93 ? -9.063 7.064 19.627 1.00 72.88 93 GLY A CA 1
ATOM 729 C C . GLY A 1 93 ? -8.142 7.749 18.610 1.00 72.88 93 GLY A C 1
ATOM 730 O O . GLY A 1 93 ? -8.532 8.780 18.069 1.00 72.88 93 GLY A O 1
ATOM 731 N N . GLU A 1 94 ? -6.959 7.195 18.328 1.00 82.25 94 GLU A N 1
ATOM 732 C CA . GLU A 1 94 ? -6.066 7.658 17.262 1.00 82.25 94 GLU A CA 1
ATOM 733 C C . GLU A 1 94 ? -6.262 6.826 15.975 1.00 82.25 94 GLU A C 1
ATOM 735 O O . GLU A 1 94 ? -6.697 5.666 16.040 1.00 82.25 94 GLU A O 1
ATOM 740 N N . PRO A 1 95 ? -5.947 7.394 14.795 1.00 87.19 95 PRO A N 1
ATOM 741 C CA . PRO A 1 95 ? -5.892 6.639 13.547 1.00 87.19 95 PRO A CA 1
ATOM 742 C C . PRO A 1 95 ? -4.934 5.443 13.637 1.00 87.19 95 PRO A C 1
ATOM 744 O O . PRO A 1 95 ? -3.899 5.493 14.304 1.00 87.19 95 PRO A O 1
ATOM 747 N N . LEU A 1 96 ? -5.262 4.366 12.926 1.00 90.31 96 LEU A N 1
ATOM 748 C CA . LEU A 1 96 ? -4.364 3.233 12.729 1.00 90.31 96 LEU A CA 1
ATOM 749 C C . LEU A 1 96 ? -3.227 3.666 11.796 1.00 90.31 96 LEU A C 1
ATOM 751 O O . LEU A 1 96 ? -3.471 3.950 10.626 1.00 90.31 96 LEU A O 1
ATOM 755 N N . ALA A 1 97 ? -1.993 3.669 12.285 1.00 92.06 97 ALA A N 1
ATOM 756 C CA . ALA A 1 97 ? -0.813 4.001 11.499 1.00 92.06 97 ALA A CA 1
ATOM 757 C C . ALA A 1 97 ? -0.029 2.744 11.106 1.00 92.06 97 ALA A C 1
ATOM 759 O O . ALA A 1 97 ? 0.209 1.850 11.928 1.00 92.06 97 ALA A O 1
ATOM 760 N N . GLY A 1 98 ? 0.424 2.700 9.854 1.00 92.56 98 GLY A N 1
ATOM 761 C CA . GLY A 1 98 ? 1.251 1.622 9.324 1.00 92.56 98 GLY A CA 1
ATOM 762 C C . GLY A 1 98 ? 2.459 2.148 8.560 1.00 92.56 98 GLY A C 1
ATOM 763 O O . GLY A 1 98 ? 2.377 3.142 7.841 1.00 92.56 98 GLY A O 1
ATOM 764 N N . ILE A 1 99 ? 3.589 1.456 8.711 1.00 94.56 99 ILE A N 1
ATOM 765 C CA . ILE A 1 99 ? 4.805 1.671 7.920 1.00 94.56 99 ILE A CA 1
ATOM 766 C C . ILE A 1 99 ? 5.168 0.337 7.278 1.00 94.56 99 ILE A C 1
ATOM 768 O O . ILE A 1 99 ? 5.193 -0.692 7.959 1.00 94.56 99 ILE A O 1
ATOM 772 N N . GLY A 1 100 ? 5.438 0.348 5.978 1.00 95.00 100 GLY A N 1
ATOM 773 C CA . GLY A 1 100 ? 5.794 -0.850 5.235 1.00 95.00 100 GLY A CA 1
ATOM 774 C C . GLY A 1 100 ? 6.924 -0.618 4.243 1.00 95.00 100 GLY A C 1
ATOM 775 O O . GLY A 1 100 ? 7.249 0.510 3.875 1.00 95.00 100 GLY A O 1
ATOM 776 N N . ARG A 1 101 ? 7.539 -1.731 3.835 1.00 95.88 101 ARG A N 1
ATOM 777 C CA . ARG A 1 101 ? 8.610 -1.776 2.842 1.00 95.88 101 ARG A CA 1
ATOM 778 C C . ARG A 1 101 ? 8.459 -3.006 1.956 1.00 95.88 101 ARG A C 1
ATOM 780 O O . ARG A 1 101 ? 8.363 -4.126 2.458 1.00 95.88 101 ARG A O 1
ATOM 787 N N . LEU A 1 102 ? 8.534 -2.811 0.642 1.00 95.75 102 LEU A N 1
ATOM 788 C CA 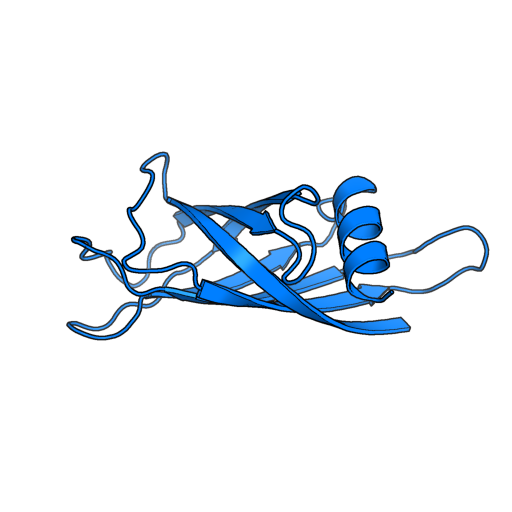. LEU A 1 102 ? 8.776 -3.874 -0.333 1.00 95.75 102 LEU A CA 1
ATOM 789 C C . LEU A 1 102 ? 10.218 -3.771 -0.845 1.00 95.75 102 LEU A C 1
ATOM 791 O O . LEU A 1 102 ? 10.650 -2.712 -1.289 1.00 95.75 102 LEU A O 1
ATOM 795 N N . GLN A 1 103 ? 10.949 -4.883 -0.797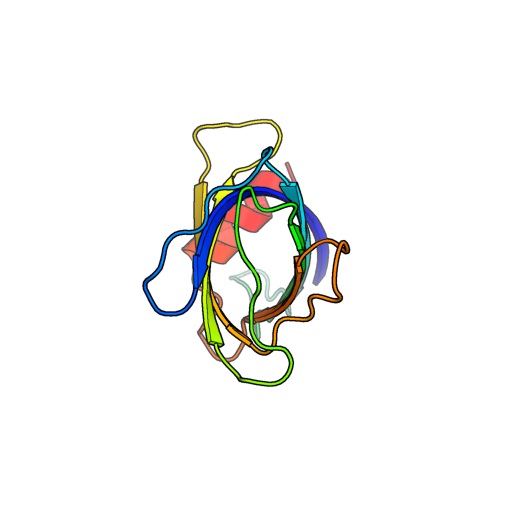 1.00 93.25 103 GLN A N 1
ATOM 796 C CA . GLN A 1 103 ? 12.307 -5.043 -1.334 1.00 93.25 103 GLN A CA 1
ATOM 797 C C . GLN A 1 103 ? 12.535 -6.517 -1.726 1.00 93.25 103 GLN A C 1
ATOM 799 O O . GLN A 1 103 ? 11.617 -7.329 -1.598 1.00 93.25 103 GLN A O 1
ATOM 804 N N . ASP A 1 104 ? 13.732 -6.874 -2.202 1.00 86.81 104 ASP A N 1
ATOM 805 C CA . ASP A 1 104 ? 14.161 -8.268 -2.430 1.00 86.81 104 ASP A CA 1
ATOM 806 C C . ASP A 1 104 ? 13.209 -9.084 -3.325 1.00 86.81 104 ASP A C 1
ATOM 808 O O . ASP A 1 104 ? 12.792 -10.194 -3.002 1.00 86.81 104 ASP A O 1
ATOM 812 N N . GLY A 1 105 ? 12.815 -8.504 -4.463 1.00 85.94 105 GLY A N 1
ATOM 813 C CA . GLY A 1 105 ? 11.913 -9.147 -5.426 1.00 85.94 105 GLY A CA 1
ATOM 814 C C . GLY A 1 105 ? 10.420 -9.003 -5.109 1.00 85.94 105 GLY A C 1
ATOM 815 O O . GLY A 1 105 ? 9.593 -9.417 -5.917 1.00 85.94 105 GLY A O 1
ATOM 816 N N . LYS A 1 106 ? 10.052 -8.360 -3.990 1.00 90.94 106 LYS A N 1
ATOM 817 C CA . LYS A 1 106 ? 8.651 -8.003 -3.688 1.00 90.94 106 LYS A CA 1
ATOM 818 C C . LYS A 1 106 ? 8.152 -6.788 -4.474 1.00 90.94 106 LYS A C 1
ATOM 820 O O . LYS A 1 106 ? 6.948 -6.582 -4.588 1.00 90.94 106 LYS A O 1
ATOM 825 N N . VAL A 1 107 ? 9.061 -5.991 -5.038 1.00 92.56 107 VAL A N 1
ATOM 826 C CA . VAL A 1 107 ? 8.706 -4.914 -5.969 1.00 92.56 107 VAL A CA 1
ATOM 827 C C . VAL A 1 107 ? 8.572 -5.503 -7.370 1.00 92.56 107 VAL A C 1
ATOM 829 O O . VAL A 1 107 ? 9.557 -5.69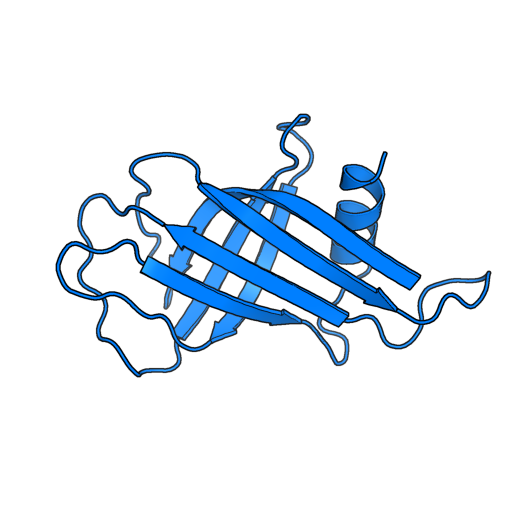7 -8.083 1.00 92.56 107 VAL A O 1
ATOM 832 N N . THR A 1 108 ? 7.340 -5.835 -7.748 1.00 92.44 108 THR A N 1
ATOM 833 C CA . THR A 1 108 ? 7.039 -6.467 -9.038 1.00 92.44 108 THR A CA 1
ATOM 834 C C . THR A 1 108 ? 7.018 -5.440 -10.181 1.00 92.44 108 THR A C 1
ATOM 836 O O . THR A 1 108 ? 6.895 -4.234 -9.940 1.00 92.44 108 THR A O 1
ATOM 839 N N . PRO A 1 109 ? 7.072 -5.877 -11.456 1.00 90.81 109 PRO A N 1
ATOM 840 C CA . PRO A 1 109 ? 6.892 -4.978 -12.598 1.00 90.81 109 PRO A CA 1
ATOM 841 C C . PRO A 1 109 ? 5.567 -4.201 -12.572 1.00 90.81 109 PRO A C 1
ATOM 843 O O . PRO A 1 109 ? 5.500 -3.086 -13.083 1.00 90.81 109 PRO A O 1
ATOM 846 N N . GLU A 1 110 ? 4.520 -4.771 -11.971 1.00 92.81 110 GLU A N 1
ATOM 847 C CA . GLU A 1 110 ? 3.226 -4.108 -11.795 1.00 92.81 110 GLU A CA 1
ATOM 848 C C . GLU A 1 110 ? 3.317 -2.954 -10.796 1.00 92.81 110 GLU A C 1
ATOM 850 O O . GLU A 1 110 ? 2.853 -1.857 -11.104 1.00 92.81 110 GLU A O 1
ATOM 855 N N . VAL A 1 111 ? 4.005 -3.163 -9.665 1.00 93.50 111 VAL A N 1
ATOM 856 C CA . VAL A 1 111 ? 4.303 -2.097 -8.698 1.00 93.50 111 VAL A CA 1
ATOM 857 C C . VAL A 1 111 ? 5.052 -0.969 -9.400 1.00 93.50 111 VAL A C 1
ATOM 859 O O . VAL A 1 111 ? 4.606 0.172 -9.374 1.00 93.50 111 VAL A O 1
ATOM 862 N N . VAL A 1 112 ? 6.140 -1.278 -10.113 1.00 91.81 112 VAL A N 1
ATOM 863 C CA . VAL A 1 112 ? 6.916 -0.268 -10.854 1.00 91.81 112 VAL A CA 1
ATOM 864 C C . VAL A 1 112 ? 6.040 0.481 -11.859 1.00 91.81 112 VAL A C 1
ATOM 866 O O . VAL A 1 112 ? 6.086 1.708 -11.921 1.00 91.81 112 VAL A O 1
ATOM 869 N N . LYS A 1 113 ? 5.220 -0.231 -12.640 1.00 91.56 113 LYS A N 1
ATOM 870 C CA . LYS A 1 113 ? 4.315 0.379 -13.621 1.00 91.56 113 LYS A CA 1
ATOM 871 C C . LYS A 1 113 ? 3.307 1.320 -12.960 1.00 91.56 113 LYS A C 1
ATOM 873 O O . LYS A 1 113 ? 3.028 2.372 -13.531 1.00 91.56 113 LYS A O 1
ATOM 878 N N . PHE A 1 114 ? 2.781 0.954 -11.793 1.00 93.75 114 PHE A N 1
ATOM 879 C CA . PHE A 1 114 ? 1.902 1.810 -11.003 1.00 93.75 114 PHE A CA 1
ATOM 880 C C . PHE A 1 114 ? 2.633 3.085 -10.557 1.00 93.75 114 PHE A C 1
ATOM 882 O O . PHE A 1 114 ? 2.163 4.175 -10.869 1.00 93.75 114 PHE A O 1
ATOM 889 N N . ILE A 1 115 ? 3.827 2.968 -9.956 1.00 91.69 115 ILE A N 1
ATOM 890 C CA . ILE A 1 115 ? 4.641 4.129 -9.541 1.00 91.69 115 ILE A CA 1
ATOM 891 C C . ILE A 1 115 ? 4.922 5.062 -10.727 1.00 91.69 115 ILE A C 1
ATOM 893 O O . ILE A 1 115 ? 4.728 6.270 -10.634 1.00 91.69 115 ILE A O 1
ATOM 897 N N . MET A 1 116 ? 5.358 4.511 -11.865 1.00 89.75 116 MET A N 1
ATOM 898 C CA . MET A 1 116 ? 5.670 5.304 -13.060 1.00 89.75 116 MET A CA 1
ATOM 899 C C . MET A 1 116 ? 4.446 5.988 -13.671 1.00 89.75 116 MET A C 1
ATOM 901 O O . MET A 1 116 ? 4.616 6.921 -14.453 1.00 89.75 116 MET A O 1
ATOM 905 N N . ARG A 1 117 ? 3.233 5.510 -13.379 1.00 89.12 117 ARG A N 1
ATOM 906 C CA . ARG A 1 117 ? 1.993 6.169 -13.795 1.00 89.12 117 ARG A CA 1
ATOM 907 C C . ARG A 1 117 ? 1.656 7.337 -12.888 1.00 89.12 117 ARG A C 1
ATOM 909 O O . ARG A 1 117 ? 1.465 8.414 -13.421 1.00 89.12 117 ARG A O 1
ATOM 916 N N . CYS A 1 118 ? 1.729 7.156 -11.572 1.00 87.94 118 CYS A N 1
ATOM 917 C CA . CYS A 1 118 ? 1.486 8.236 -10.611 1.00 87.94 118 CYS A CA 1
ATOM 918 C C . CYS A 1 118 ? 2.487 9.404 -10.712 1.00 87.94 118 CYS A C 1
ATOM 920 O O . CYS A 1 118 ? 2.271 10.449 -10.113 1.00 87.94 118 CYS A O 1
ATOM 922 N N . LEU A 1 119 ? 3.617 9.217 -11.403 1.00 85.19 119 LEU A N 1
ATOM 923 C CA . LEU A 1 119 ? 4.609 10.265 -11.671 1.00 85.19 119 LEU A CA 1
ATOM 924 C C . LEU A 1 119 ? 4.321 11.097 -12.930 1.00 85.19 119 LEU A C 1
ATOM 926 O O . LEU A 1 119 ? 5.071 12.036 -13.203 1.00 85.19 119 LEU A O 1
ATOM 930 N N . ARG A 1 120 ? 3.337 10.705 -13.743 1.00 78.12 120 ARG A N 1
ATOM 931 C CA . ARG A 1 120 ? 2.981 11.389 -14.993 1.00 78.12 120 ARG A CA 1
ATOM 932 C C . ARG A 1 120 ? 1.894 12.417 -14.756 1.00 78.12 120 ARG A C 1
ATOM 934 O O . ARG A 1 120 ? 1.953 13.439 -15.473 1.00 78.12 120 ARG A O 1
#

Sequence (120 aa):
MKQQITAIIEKVTIDKTTLELVEPADIALEFSAIDTGGGFRDPILDFAYELVLVNATMTEETTHHIVLDIREPDDRKNRLSIAYDGILKQKSGEPLAGIGRLQDGKVTPEVVKFIMRCLR

Foldseek 3Di:
DKDKFKWWFPWKAKQNRTFAFPDIWIKIKIWDFDDPVVDTHFIKIKIKTWTDTPDDDDDFDDWIWMWTWIAQPVDPPRIDIQIDTFTWDDDVPGTIMTIDMDTDCSCDPSNVVSVVVRVD

pLDDT: mean 89.43, std 8.13, range [59.53, 97.12]

Organism: NCBI:txid1194090